Protein AF-A0A2X3H618-F1 (afdb_monomer_lite)

Secondary structure (DSSP, 8-state):
-HHHHHHHHHHHHHHHH-TT-HHHHHHHHHHHHHHHHHHHHHHHHHHHHHSPTTTHHHHHHHHTTHHHHHHHHHHHHHHHHHHS-HHHHHHHHHHHHHHHHHHHHHHHTSPPPPTT-TTTT-

Radius of gyration: 18.09 Å; chains: 1; bounding box: 45×26×49 Å

Foldseek 3Di:
DVQLLVLLLQLLVLVLPCPPPPVSNVVSVVSNVVSVVVVVVVVLVLLVVQADPPRSVVSVVVVCCVVVVVVCVCVVLVVCVVPHPNSVSSVVVNVVSVVVVVVSVVSSVDDRDDCPDPVVVD

Structure (mmCIF, N/CA/C/O backbone):
data_AF-A0A2X3H618-F1
#
_entry.id   AF-A0A2X3H618-F1
#
loop_
_atom_site.group_PDB
_atom_site.id
_atom_site.type_symbol
_atom_site.label_atom_id
_atom_site.label_alt_id
_atom_site.label_comp_id
_atom_site.label_asym_id
_atom_site.label_entity_id
_atom_site.label_seq_id
_atom_site.pdbx_PDB_ins_code
_atom_site.Cartn_x
_atom_site.Cartn_y
_atom_site.Cartn_z
_atom_site.occupancy
_atom_site.B_iso_or_equiv
_atom_site.auth_seq_id
_atom_site.auth_comp_id
_atom_site.auth_asym_id
_atom_site.auth_atom_id
_atom_site.pdbx_PDB_model_num
ATOM 1 N N . MET A 1 1 ? -12.540 4.935 0.468 1.00 88.94 1 MET A N 1
ATOM 2 C CA . MET A 1 1 ? -11.717 3.704 0.403 1.00 88.94 1 MET A CA 1
ATOM 3 C C . MET A 1 1 ? -11.571 3.194 -1.022 1.00 88.94 1 MET A C 1
ATOM 5 O O . MET A 1 1 ? -10.455 3.198 -1.508 1.00 88.94 1 MET A O 1
ATOM 9 N N . THR A 1 2 ? -12.653 2.898 -1.751 1.00 94.25 2 THR A N 1
ATOM 10 C CA . THR A 1 2 ? -12.582 2.410 -3.149 1.00 94.25 2 THR A CA 1
ATOM 11 C C . THR A 1 2 ? -11.722 3.240 -4.089 1.00 94.25 2 THR A C 1
ATOM 13 O O . THR A 1 2 ? -10.917 2.673 -4.816 1.00 94.25 2 THR A O 1
ATOM 16 N N . PHE A 1 3 ? -11.850 4.568 -4.059 1.00 95.62 3 PHE A N 1
ATOM 17 C CA . PHE A 1 3 ? -11.032 5.424 -4.917 1.00 95.62 3 PHE A CA 1
ATOM 18 C C . PHE A 1 3 ? -9.528 5.236 -4.652 1.00 95.62 3 PHE A C 1
ATOM 20 O O . PHE A 1 3 ? -8.767 5.047 -5.592 1.00 95.62 3 PHE A O 1
ATOM 27 N N . GLY A 1 4 ? -9.119 5.152 -3.380 1.00 96.44 4 GLY A N 1
ATOM 28 C CA . GLY A 1 4 ? -7.728 4.873 -3.017 1.00 96.44 4 GLY A CA 1
ATOM 29 C C . GLY A 1 4 ? -7.245 3.501 -3.498 1.00 96.44 4 GLY A C 1
ATOM 30 O O . GLY A 1 4 ? -6.141 3.387 -4.015 1.00 96.44 4 GLY A O 1
ATOM 31 N N . THR A 1 5 ? -8.092 2.469 -3.429 1.00 96.88 5 THR A N 1
ATOM 32 C CA . THR A 1 5 ? -7.777 1.125 -3.949 1.00 96.88 5 THR A CA 1
ATOM 33 C C . THR A 1 5 ? -7.570 1.146 -5.457 1.00 96.88 5 THR A C 1
ATOM 35 O O . THR A 1 5 ? -6.632 0.537 -5.959 1.00 96.88 5 THR A O 1
ATOM 38 N N . VAL A 1 6 ? -8.417 1.875 -6.187 1.00 98.06 6 VAL A N 1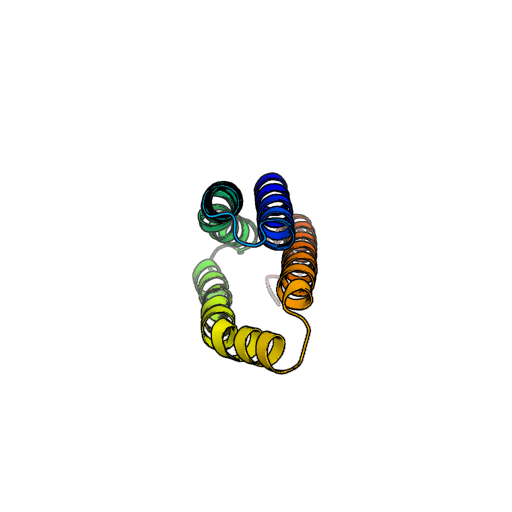
ATOM 39 C CA . VAL A 1 6 ? -8.273 2.0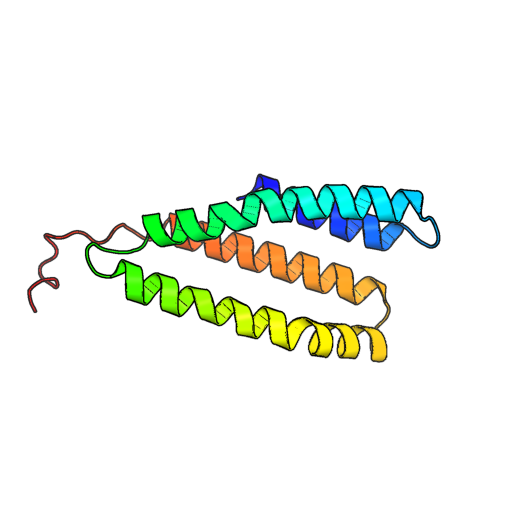50 -7.637 1.00 98.06 6 VAL A CA 1
ATOM 40 C C . VAL A 1 6 ? -6.956 2.757 -7.959 1.00 98.06 6 VAL A C 1
ATOM 42 O O . VAL A 1 6 ? -6.227 2.288 -8.828 1.00 98.06 6 VAL A O 1
ATOM 45 N N . CYS A 1 7 ? -6.604 3.819 -7.227 1.00 98.19 7 CYS A N 1
ATOM 46 C CA . CYS A 1 7 ? -5.308 4.487 -7.360 1.00 98.19 7 CYS A CA 1
ATOM 47 C C . CYS A 1 7 ? -4.137 3.520 -7.126 1.00 98.19 7 CYS A C 1
ATOM 49 O O . CYS A 1 7 ? -3.236 3.451 -7.958 1.00 98.19 7 CYS A O 1
ATOM 51 N N . PHE A 1 8 ? -4.177 2.709 -6.065 1.00 98.19 8 PHE A N 1
ATOM 52 C CA . PHE A 1 8 ? -3.149 1.697 -5.813 1.00 98.19 8 PHE A CA 1
ATOM 53 C C . PHE A 1 8 ? -3.008 0.696 -6.957 1.00 98.19 8 PHE A C 1
ATOM 55 O O . PHE A 1 8 ? -1.895 0.445 -7.414 1.00 98.19 8 PHE A O 1
ATOM 62 N N . VAL A 1 9 ? -4.119 0.147 -7.453 1.00 98.38 9 VAL A N 1
ATOM 63 C CA . VAL A 1 9 ? -4.094 -0.828 -8.552 1.00 98.38 9 VAL A CA 1
ATOM 64 C C . VAL A 1 9 ? -3.546 -0.195 -9.829 1.00 98.38 9 VAL A C 1
ATOM 66 O O . VAL A 1 9 ? -2.676 -0.785 -10.462 1.00 98.38 9 VAL A O 1
ATOM 69 N N . ILE A 1 10 ? -3.989 1.014 -10.188 1.00 98.44 10 ILE A N 1
ATOM 70 C CA . ILE A 1 10 ? -3.479 1.726 -11.369 1.00 98.44 10 ILE A CA 1
ATOM 71 C C . ILE A 1 10 ? -1.981 2.014 -11.221 1.00 98.44 10 ILE A C 1
ATOM 73 O O . ILE A 1 10 ? -1.231 1.771 -12.162 1.00 98.44 10 ILE A O 1
ATOM 77 N N . GLY A 1 11 ? -1.529 2.475 -10.051 1.00 98.38 11 GLY A N 1
ATOM 78 C CA . GLY A 1 11 ? -0.110 2.715 -9.779 1.00 98.38 11 GLY A CA 1
ATOM 79 C C . GLY A 1 11 ? 0.735 1.441 -9.892 1.00 98.38 11 GLY A C 1
ATOM 80 O O . GLY A 1 11 ? 1.764 1.441 -10.561 1.00 98.38 11 GLY A O 1
ATOM 81 N N . LEU A 1 12 ? 0.273 0.324 -9.317 1.00 98.19 12 LEU A N 1
ATOM 82 C CA . LEU A 1 12 ? 0.959 -0.975 -9.382 1.00 98.19 12 LEU A CA 1
ATOM 83 C C . LEU A 1 12 ? 1.011 -1.547 -10.804 1.00 98.19 12 LEU A C 1
ATOM 85 O O . LEU A 1 12 ? 2.049 -2.061 -11.221 1.00 98.19 12 LEU A O 1
ATOM 89 N N . VAL A 1 13 ? -0.077 -1.428 -11.568 1.00 98.19 13 VAL A N 1
ATOM 90 C CA . VAL A 1 13 ? -0.094 -1.772 -12.999 1.00 98.19 13 VAL A CA 1
ATOM 91 C C . VAL A 1 13 ? 0.878 -0.875 -13.768 1.00 98.19 13 VAL A C 1
ATOM 93 O O . VAL A 1 13 ? 1.654 -1.369 -14.582 1.00 98.19 13 VAL A O 1
ATOM 96 N N . GLY A 1 14 ? 0.899 0.425 -13.469 1.00 97.69 14 GLY A N 1
ATOM 97 C CA . GLY A 1 14 ? 1.840 1.378 -14.049 1.00 97.69 14 GLY A CA 1
ATOM 98 C C . GLY A 1 14 ? 3.294 0.967 -13.823 1.00 97.69 14 GLY A C 1
ATOM 99 O O . GLY A 1 14 ? 4.059 0.875 -14.786 1.00 97.69 14 GLY A O 1
ATOM 100 N N . PHE A 1 15 ? 3.672 0.618 -12.589 1.00 97.44 15 PHE A N 1
ATOM 101 C CA . PHE A 1 15 ? 5.021 0.131 -12.283 1.00 97.44 15 PHE A CA 1
ATOM 102 C C . PHE A 1 15 ? 5.382 -1.136 -13.063 1.00 97.44 15 PHE A C 1
ATOM 104 O O . PHE A 1 15 ? 6.490 -1.238 -13.588 1.00 97.44 15 PHE A O 1
ATOM 111 N N . MET A 1 16 ? 4.438 -2.069 -13.208 1.00 96.81 16 MET A N 1
ATOM 112 C CA . MET A 1 16 ? 4.649 -3.320 -13.941 1.00 96.81 16 MET A CA 1
ATOM 113 C C . MET A 1 16 ? 5.021 -3.091 -15.416 1.00 96.81 16 MET A C 1
ATOM 115 O O . MET A 1 16 ? 5.845 -3.828 -15.955 1.00 96.81 16 MET A O 1
ATOM 119 N N . PHE A 1 17 ? 4.457 -2.058 -16.053 1.00 96.44 17 PHE A N 1
ATOM 120 C CA . PHE A 1 17 ? 4.698 -1.724 -17.464 1.00 96.44 17 PHE A CA 1
ATOM 121 C C . PHE A 1 17 ? 5.701 -0.581 -17.682 1.00 96.44 17 PHE A C 1
ATOM 123 O O . PHE A 1 17 ? 6.007 -0.243 -18.824 1.00 96.44 17 PHE A O 1
ATOM 130 N N . SER A 1 18 ? 6.248 0.007 -16.615 1.00 96.31 18 SER A N 1
ATOM 131 C CA . SER A 1 18 ? 7.133 1.176 -16.718 1.00 96.31 18 SER A CA 1
ATOM 132 C C . SER A 1 18 ? 8.498 0.870 -17.350 1.00 96.31 18 SER A C 1
ATOM 134 O O . SER A 1 18 ? 9.159 1.782 -17.856 1.00 96.31 18 SER A O 1
ATOM 136 N N . GLY A 1 19 ? 8.937 -0.395 -17.344 1.00 92.38 19 GLY A N 1
ATOM 137 C CA . GLY A 1 19 ? 10.245 -0.795 -17.869 1.00 92.38 19 GLY A CA 1
ATOM 138 C C . GLY A 1 19 ? 11.377 0.047 -17.263 1.00 92.38 19 GLY A C 1
ATOM 139 O O . GLY A 1 19 ? 11.441 0.222 -16.047 1.00 92.38 19 GLY A O 1
ATOM 140 N N . ALA A 1 20 ? 12.240 0.605 -18.120 1.00 93.31 20 ALA A N 1
ATOM 141 C CA . ALA A 1 20 ? 13.342 1.490 -17.724 1.00 93.31 20 ALA A CA 1
ATOM 142 C C . ALA A 1 20 ? 12.983 2.996 -17.724 1.00 93.31 20 ALA A C 1
ATOM 144 O O . ALA A 1 20 ? 13.856 3.839 -17.524 1.00 93.31 20 ALA A O 1
ATOM 145 N N . SER A 1 21 ? 11.723 3.369 -17.983 1.00 97.12 21 SER A N 1
ATOM 146 C CA . SER A 1 21 ? 11.319 4.775 -18.104 1.00 97.12 21 SER A CA 1
ATOM 147 C C . SER A 1 21 ? 11.115 5.428 -16.738 1.00 97.12 21 SER A C 1
ATOM 149 O O . SER A 1 21 ? 10.125 5.163 -16.054 1.00 97.12 21 SER A O 1
ATOM 151 N N . LEU A 1 22 ? 12.009 6.348 -16.365 1.00 96.81 22 LEU A N 1
ATOM 152 C CA . LEU A 1 22 ? 11.905 7.090 -15.104 1.00 96.81 22 LEU A CA 1
ATOM 153 C C . LEU A 1 22 ? 10.613 7.918 -15.011 1.00 96.81 22 LEU A C 1
ATOM 155 O O . LEU A 1 22 ? 10.015 8.009 -13.943 1.00 96.81 22 LEU A O 1
ATOM 159 N N . TRP A 1 23 ? 10.148 8.485 -16.128 1.00 97.75 23 TRP A N 1
ATOM 160 C CA . TRP A 1 23 ? 8.894 9.241 -16.168 1.00 97.75 23 TRP A CA 1
ATOM 161 C C . TRP A 1 23 ? 7.678 8.359 -15.880 1.00 97.75 23 TRP A C 1
ATOM 163 O O . TRP A 1 23 ? 6.808 8.754 -15.105 1.00 97.75 23 TRP A O 1
ATOM 173 N N . ALA A 1 24 ? 7.633 7.154 -16.457 1.00 97.19 24 ALA A N 1
ATOM 174 C CA . ALA A 1 24 ? 6.548 6.208 -16.202 1.00 97.19 24 ALA A CA 1
ATOM 175 C C . ALA A 1 24 ? 6.547 5.743 -14.737 1.00 97.19 24 ALA A C 1
ATOM 177 O O . ALA A 1 24 ? 5.490 5.717 -14.102 1.00 97.19 24 ALA A O 1
ATOM 178 N N . TRP A 1 25 ? 7.732 5.485 -14.172 1.00 97.69 25 TRP A N 1
ATOM 179 C CA . TRP A 1 25 ? 7.904 5.202 -12.746 1.00 97.69 25 TRP A CA 1
ATOM 180 C C . TRP A 1 25 ? 7.408 6.353 -11.864 1.00 97.69 25 TRP A C 1
ATOM 182 O O . TRP A 1 25 ? 6.652 6.119 -10.926 1.00 97.69 25 TRP A O 1
ATOM 192 N N . GLY A 1 26 ? 7.780 7.595 -12.183 1.00 98.31 26 GLY A N 1
ATOM 193 C CA . GLY A 1 26 ? 7.369 8.779 -11.426 1.00 98.31 26 GLY A CA 1
ATOM 194 C C . GLY A 1 26 ? 5.855 9.000 -11.432 1.00 98.31 26 GLY A C 1
ATOM 195 O O . GLY A 1 26 ? 5.266 9.257 -10.384 1.00 98.31 26 GLY A O 1
ATOM 196 N N . ILE A 1 27 ? 5.204 8.840 -12.587 1.00 98.31 27 ILE A N 1
ATOM 197 C CA . ILE A 1 27 ? 3.740 8.950 -12.702 1.00 98.31 27 ILE A CA 1
ATOM 198 C C . ILE A 1 27 ? 3.052 7.822 -11.924 1.00 98.31 27 ILE A C 1
ATOM 200 O O . ILE A 1 27 ? 2.102 8.075 -11.184 1.00 98.31 27 I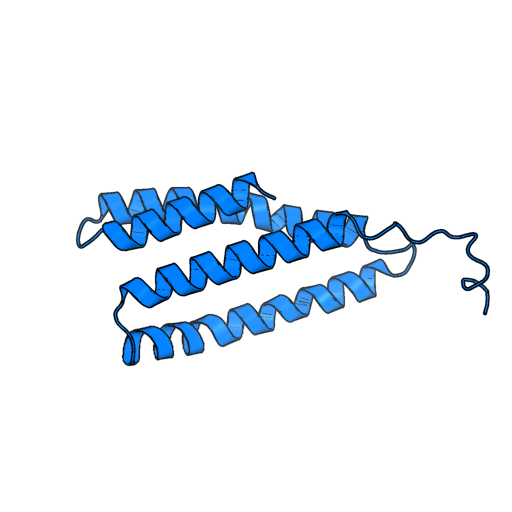LE A O 1
ATOM 204 N N . SER A 1 28 ? 3.548 6.591 -12.051 1.00 98.38 28 SER A N 1
ATOM 205 C CA . SER A 1 28 ? 3.009 5.431 -11.332 1.00 98.38 28 SER A CA 1
ATOM 206 C C . SER A 1 28 ? 3.110 5.613 -9.817 1.00 98.38 28 SER A C 1
ATOM 208 O O . SER A 1 28 ? 2.135 5.370 -9.107 1.00 98.38 28 SER A O 1
ATOM 210 N N . ALA A 1 29 ? 4.244 6.129 -9.333 1.00 98.12 29 ALA A N 1
ATOM 211 C CA . ALA A 1 29 ? 4.450 6.466 -7.929 1.00 98.12 29 ALA A CA 1
ATOM 212 C C . ALA A 1 29 ? 3.492 7.560 -7.454 1.00 98.12 29 ALA A C 1
ATOM 214 O O . ALA A 1 29 ? 2.850 7.391 -6.424 1.00 98.12 29 ALA A O 1
ATOM 215 N N . ALA A 1 30 ? 3.319 8.637 -8.224 1.00 98.38 30 ALA A N 1
ATOM 216 C CA . ALA A 1 30 ? 2.382 9.700 -7.871 1.00 98.38 30 ALA A CA 1
ATOM 217 C C . ALA A 1 30 ? 0.941 9.176 -7.732 1.00 98.38 30 ALA A C 1
ATOM 219 O O . ALA A 1 30 ? 0.260 9.493 -6.758 1.00 98.38 30 ALA A O 1
ATOM 220 N N . ILE A 1 31 ? 0.484 8.335 -8.668 1.00 98.44 31 ILE A N 1
ATOM 221 C CA . ILE A 1 31 ? -0.852 7.725 -8.608 1.00 98.44 31 ILE A CA 1
ATOM 222 C C . ILE A 1 31 ? -0.967 6.775 -7.409 1.00 98.44 31 ILE A C 1
ATOM 224 O O . ILE A 1 31 ? -1.968 6.815 -6.695 1.00 98.44 31 ILE A O 1
ATOM 228 N N . PHE A 1 32 ? 0.050 5.948 -7.159 1.00 98.25 32 PHE A N 1
ATOM 229 C CA . PHE A 1 32 ? 0.085 5.056 -6.000 1.00 98.25 32 PHE A CA 1
ATOM 230 C C . PHE A 1 32 ? -0.020 5.845 -4.685 1.00 98.25 32 PHE A C 1
ATOM 232 O O . PHE A 1 32 ? -0.850 5.522 -3.837 1.00 98.25 32 PHE A O 1
ATOM 239 N N . THR A 1 33 ? 0.732 6.939 -4.557 1.00 97.94 33 THR A N 1
ATOM 240 C CA . THR A 1 33 ? 0.739 7.797 -3.366 1.00 97.94 33 THR A CA 1
ATOM 241 C C . THR A 1 33 ? -0.567 8.557 -3.158 1.00 97.94 33 THR A C 1
ATOM 243 O O . THR A 1 33 ? -0.963 8.777 -2.015 1.00 97.94 33 THR A O 1
ATOM 246 N N . LEU A 1 34 ? -1.320 8.886 -4.214 1.00 97.94 34 LEU A N 1
ATOM 247 C CA . LEU A 1 34 ? -2.700 9.362 -4.035 1.00 97.94 34 LEU A CA 1
ATOM 248 C C . LEU A 1 34 ? -3.555 8.323 -3.295 1.00 97.94 34 LEU A C 1
ATOM 250 O O . LEU A 1 34 ? -4.350 8.689 -2.429 1.00 97.94 34 LEU A O 1
ATOM 254 N N . GLY A 1 35 ? -3.355 7.034 -3.589 1.00 97.00 35 GLY A N 1
ATOM 255 C CA . GLY A 1 35 ? -3.956 5.933 -2.839 1.00 97.00 35 GLY A CA 1
ATOM 256 C C . GLY A 1 35 ? -3.582 5.966 -1.357 1.00 97.00 35 GLY A C 1
ATOM 257 O O . GLY A 1 35 ? -4.478 5.920 -0.512 1.00 97.00 35 GLY A O 1
ATOM 258 N N . GLU A 1 36 ? -2.291 6.130 -1.045 1.00 95.12 36 GLU A N 1
ATOM 259 C CA . GLU A 1 36 ? -1.764 6.213 0.330 1.00 95.12 36 GLU A CA 1
ATOM 260 C C . GLU A 1 36 ? -2.395 7.365 1.113 1.00 95.12 36 GLU A C 1
ATOM 262 O O . GLU A 1 36 ? -2.888 7.164 2.222 1.00 95.12 36 GLU A O 1
ATOM 267 N N . VAL A 1 37 ? -2.451 8.558 0.518 1.00 96.50 37 VAL A N 1
ATOM 268 C CA . VAL A 1 37 ? -3.008 9.765 1.151 1.00 96.50 37 VAL A CA 1
ATOM 269 C C . VAL A 1 37 ? -4.496 9.608 1.465 1.00 96.50 37 VAL A C 1
ATOM 271 O O . VAL A 1 37 ? -4.980 10.169 2.444 1.00 96.50 37 VAL A O 1
ATOM 274 N N . ILE A 1 38 ? -5.234 8.836 0.665 1.00 94.88 38 ILE A N 1
ATOM 275 C CA . ILE A 1 38 ? -6.646 8.536 0.927 1.00 94.88 38 ILE A CA 1
ATOM 276 C C . ILE A 1 38 ? -6.785 7.472 2.018 1.00 94.88 38 ILE A C 1
ATOM 278 O O . ILE A 1 38 ? -7.654 7.593 2.885 1.00 94.88 38 ILE A O 1
ATOM 282 N N . TYR A 1 39 ? -5.977 6.413 1.955 1.00 93.00 39 TYR A N 1
ATOM 283 C CA . TYR A 1 39 ? -6.066 5.278 2.870 1.00 93.00 39 TYR A CA 1
ATOM 284 C C . TYR A 1 39 ? -5.616 5.630 4.284 1.00 93.00 39 TYR A C 1
ATOM 286 O O . TYR A 1 39 ? -6.315 5.274 5.229 1.00 93.00 39 TYR A O 1
ATOM 294 N N . ALA A 1 40 ? -4.528 6.391 4.427 1.00 91.56 40 ALA A N 1
ATOM 295 C CA . ALA A 1 40 ? -3.952 6.741 5.721 1.00 91.56 40 ALA A CA 1
ATOM 296 C C . ALA A 1 40 ? -4.991 7.315 6.707 1.00 91.56 40 ALA A C 1
ATOM 298 O O . ALA A 1 40 ? -5.184 6.708 7.754 1.00 91.56 40 ALA A O 1
ATOM 299 N N . PRO A 1 41 ? -5.734 8.402 6.412 1.00 92.25 41 PRO A N 1
ATOM 300 C CA . PRO A 1 41 ? -6.785 8.884 7.312 1.00 92.25 41 PRO A CA 1
ATOM 301 C C . PRO A 1 41 ? -8.028 7.981 7.315 1.00 92.25 41 PRO A C 1
ATOM 303 O O . PRO A 1 41 ? -8.716 7.879 8.331 1.00 92.25 41 PRO A O 1
ATOM 306 N N . GLY A 1 42 ? -8.338 7.323 6.196 1.00 91.12 42 GLY A N 1
ATOM 307 C CA . GLY A 1 42 ? -9.553 6.527 6.061 1.00 91.12 42 GLY A CA 1
ATOM 308 C C . GLY A 1 42 ? -9.577 5.263 6.917 1.00 91.12 42 GLY A C 1
ATOM 309 O O . GLY A 1 42 ? -10.640 4.899 7.415 1.00 91.12 42 GLY A O 1
ATOM 310 N N . GLU A 1 43 ? -8.428 4.625 7.139 1.00 89.94 43 GLU A N 1
ATOM 311 C CA . GLU A 1 43 ? -8.312 3.495 8.065 1.00 89.94 43 GLU A CA 1
ATOM 312 C C . GLU A 1 43 ? -8.619 3.919 9.507 1.00 89.94 43 GLU A C 1
ATOM 314 O O . GLU A 1 43 ? -9.409 3.260 10.184 1.00 89.94 43 GLU A O 1
ATOM 319 N N . TYR A 1 44 ? -8.085 5.059 9.963 1.00 90.19 44 TYR A N 1
ATOM 320 C CA . TYR A 1 44 ? -8.387 5.584 11.300 1.00 90.19 44 TYR A CA 1
ATOM 321 C C . TYR A 1 44 ? -9.868 5.951 11.452 1.00 90.19 44 TYR A C 1
ATOM 323 O O . TYR A 1 44 ? -10.475 5.626 12.472 1.00 90.19 44 TYR A O 1
ATOM 331 N N . MET A 1 45 ? -10.471 6.572 10.430 1.00 90.19 45 MET A N 1
ATOM 332 C CA . MET A 1 45 ? -11.906 6.887 10.428 1.00 90.19 45 MET A CA 1
ATOM 333 C C . MET A 1 45 ? -12.776 5.629 10.480 1.00 90.19 45 MET A C 1
ATOM 335 O O . MET A 1 45 ? -13.795 5.615 11.167 1.00 90.19 45 MET A O 1
ATOM 339 N N . LEU A 1 46 ? -12.382 4.566 9.772 1.00 89.00 46 LEU A N 1
ATOM 340 C CA . LEU A 1 46 ? -13.084 3.286 9.810 1.00 89.00 46 LEU A CA 1
ATOM 341 C C . LEU A 1 46 ? -13.064 2.691 11.216 1.00 89.00 46 LEU A C 1
ATOM 343 O O . LEU A 1 46 ? -14.101 2.258 11.708 1.00 89.00 46 LEU A O 1
ATOM 347 N N . ILE A 1 47 ? -11.895 2.675 11.852 1.00 90.56 47 ILE A N 1
ATOM 348 C CA . ILE A 1 47 ? -11.730 2.121 13.195 1.00 90.56 47 ILE A CA 1
ATOM 349 C C . ILE A 1 47 ? -12.557 2.905 14.208 1.00 90.56 47 ILE A C 1
ATOM 351 O O . ILE A 1 47 ? -13.249 2.298 15.022 1.00 90.56 47 ILE A O 1
ATOM 355 N N . ASP A 1 48 ? -12.539 4.235 14.123 1.00 89.25 48 ASP A N 1
ATOM 356 C CA . ASP A 1 48 ? -13.354 5.085 14.991 1.00 89.25 48 ASP A CA 1
ATOM 357 C C . ASP A 1 48 ? -14.856 4.811 14.824 1.00 89.25 48 ASP A C 1
ATOM 359 O O . ASP A 1 48 ? -15.588 4.779 15.810 1.00 89.25 48 ASP A O 1
ATOM 363 N N . HIS A 1 49 ? -15.296 4.557 13.587 1.00 86.25 49 HIS A N 1
ATOM 364 C CA . HIS A 1 49 ? -16.689 4.262 13.258 1.00 86.25 49 HIS A CA 1
ATOM 365 C C . HIS A 1 49 ? -17.156 2.884 13.757 1.00 86.25 49 HIS A C 1
ATOM 367 O O . HIS A 1 49 ? -18.308 2.739 14.160 1.00 86.25 49 HIS A O 1
ATOM 373 N N . ILE A 1 50 ? -16.294 1.861 13.722 1.00 87.44 50 ILE A N 1
ATOM 374 C CA . ILE A 1 50 ? -16.654 0.500 14.167 1.00 87.44 50 ILE A CA 1
ATOM 375 C C . ILE A 1 50 ? -16.458 0.283 15.673 1.00 87.44 50 ILE A C 1
ATOM 377 O O . ILE A 1 50 ? -17.002 -0.675 16.220 1.00 87.44 50 ILE A O 1
ATOM 381 N N . ALA A 1 51 ? -15.656 1.117 16.339 1.00 88.69 51 ALA A N 1
ATOM 382 C CA . ALA A 1 51 ? -15.322 0.945 17.746 1.00 88.69 51 ALA A CA 1
ATOM 383 C C . ALA A 1 51 ? -16.509 1.322 18.660 1.00 88.69 51 ALA A C 1
ATOM 385 O O . ALA A 1 51 ? -16.979 2.463 18.619 1.00 88.69 51 ALA A O 1
ATOM 386 N N . PRO A 1 52 ? -16.963 0.415 19.547 1.00 85.88 52 PRO A N 1
ATOM 387 C CA . PRO A 1 52 ? -17.985 0.731 20.540 1.00 85.88 52 PRO A CA 1
ATOM 388 C C . PRO A 1 52 ? -17.550 1.839 21.516 1.00 85.88 52 PRO A C 1
ATOM 390 O O . PRO A 1 52 ? -16.345 2.051 21.729 1.00 85.88 52 PRO A O 1
ATOM 393 N N . PRO A 1 53 ? -18.510 2.513 22.182 1.00 85.44 53 PRO A N 1
ATOM 394 C CA . PRO A 1 53 ? -18.207 3.468 23.243 1.00 85.44 53 PRO A CA 1
ATOM 395 C C . PRO A 1 53 ? -17.286 2.845 24.302 1.00 85.44 53 PRO A C 1
ATOM 397 O O . PRO A 1 53 ? -17.511 1.730 24.761 1.00 85.44 53 PRO A O 1
ATOM 400 N N . GLY A 1 54 ? -16.212 3.549 24.666 1.00 86.25 54 GLY A N 1
ATOM 401 C CA . GLY A 1 54 ? -15.234 3.076 25.656 1.00 86.25 54 GLY A CA 1
ATOM 402 C C . GLY A 1 54 ? -14.208 2.049 25.152 1.00 86.25 54 GLY A C 1
ATOM 403 O O . GLY A 1 54 ? -13.200 1.849 25.821 1.00 86.25 54 GLY A O 1
ATOM 404 N N . MET A 1 55 ? -14.378 1.456 23.963 1.00 90.38 55 MET A N 1
ATOM 405 C CA . MET A 1 55 ? -13.450 0.445 23.420 1.00 90.38 55 MET A CA 1
ATOM 406 C C . MET A 1 55 ? -12.462 0.988 22.376 1.00 90.38 55 MET A C 1
ATOM 408 O O . MET A 1 55 ? -11.616 0.242 21.881 1.00 90.38 55 MET A O 1
ATOM 412 N N . LYS A 1 56 ? -12.521 2.288 22.051 1.00 88.38 56 LYS A N 1
ATOM 413 C CA . LYS A 1 56 ? -11.667 2.917 21.023 1.00 88.38 56 LYS A CA 1
ATOM 414 C C . LYS A 1 56 ? -10.175 2.630 21.225 1.00 88.38 56 LYS A C 1
ATOM 416 O O . LYS A 1 56 ? -9.484 2.304 20.266 1.00 88.38 56 LYS A O 1
ATOM 421 N N . ALA A 1 57 ? -9.690 2.676 22.468 1.00 92.00 57 ALA A N 1
ATOM 422 C CA . ALA A 1 57 ? -8.288 2.400 22.787 1.00 92.00 57 ALA A CA 1
ATOM 423 C C . ALA A 1 57 ? -7.859 0.977 22.384 1.00 92.00 57 ALA A C 1
ATOM 425 O O . ALA A 1 57 ? -6.817 0.799 21.755 1.00 92.00 57 ALA A O 1
ATOM 426 N N . SER A 1 58 ? -8.682 -0.033 22.681 1.00 93.31 58 SER A N 1
ATOM 427 C CA . SER A 1 58 ? -8.411 -1.423 22.304 1.00 93.31 58 SER A CA 1
ATOM 428 C C . SER A 1 58 ? -8.424 -1.608 20.785 1.00 93.31 58 SER A C 1
ATOM 430 O O . SER A 1 58 ? -7.534 -2.256 20.238 1.00 93.31 58 SER A O 1
ATOM 432 N N . TYR A 1 59 ? -9.366 -0.979 20.082 1.00 93.44 59 TYR A N 1
ATOM 433 C CA . TYR A 1 59 ? -9.443 -1.041 18.620 1.00 93.44 59 TYR A CA 1
ATOM 434 C C . TYR A 1 59 ? -8.234 -0.377 17.938 1.00 93.44 59 TYR A C 1
ATOM 436 O O . TYR A 1 59 ? -7.642 -0.965 17.033 1.00 93.44 59 TYR A O 1
ATOM 444 N N . PHE A 1 60 ? -7.795 0.795 18.407 1.00 92.69 60 PHE A N 1
ATOM 445 C CA . PHE A 1 60 ? -6.569 1.424 17.902 1.00 92.69 60 PHE A CA 1
ATOM 446 C C . PHE A 1 60 ? -5.303 0.641 18.283 1.00 92.69 60 PHE A C 1
ATOM 448 O O . PHE A 1 60 ? -4.372 0.566 17.482 1.00 92.69 60 PHE A 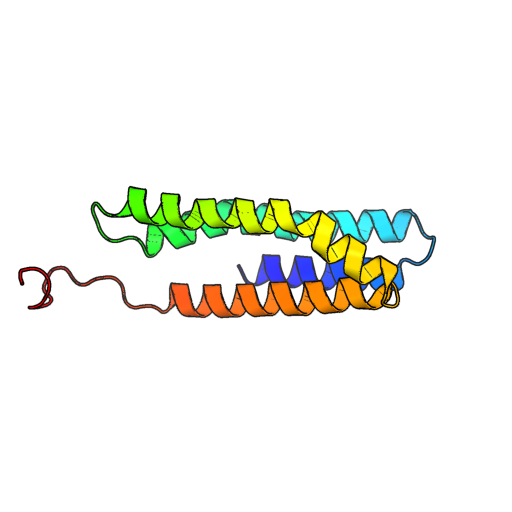O 1
ATOM 455 N N . SER A 1 61 ? -5.267 -0.026 19.443 1.00 92.44 61 SER A N 1
ATOM 456 C CA . SER A 1 61 ? -4.160 -0.940 19.762 1.00 92.44 61 SER A CA 1
ATOM 457 C C . SER A 1 61 ? -4.109 -2.137 18.809 1.00 92.44 61 SER A C 1
ATOM 459 O O . SER A 1 61 ? -3.024 -2.520 18.379 1.00 92.44 61 SER A O 1
ATOM 461 N N . ALA A 1 62 ? -5.258 -2.675 18.390 1.00 92.81 62 ALA A N 1
ATOM 462 C CA . ALA A 1 62 ? -5.306 -3.735 17.388 1.00 92.81 62 ALA A CA 1
ATOM 463 C C . ALA A 1 62 ? -4.840 -3.235 16.011 1.00 92.81 62 ALA A C 1
ATOM 465 O O . ALA A 1 62 ? -4.115 -3.948 15.322 1.00 92.81 62 ALA A O 1
ATOM 466 N N . GLN A 1 63 ? -5.168 -1.994 15.631 1.00 92.31 63 GLN A N 1
ATOM 467 C CA . GLN A 1 63 ? -4.661 -1.388 14.394 1.00 92.31 63 GLN A CA 1
ATOM 468 C C . GLN A 1 63 ? -3.136 -1.286 14.363 1.00 92.31 63 GLN A C 1
ATOM 470 O O . GLN A 1 63 ? -2.540 -1.470 13.302 1.00 92.31 63 GLN A O 1
ATOM 475 N N . SER A 1 64 ? -2.487 -1.079 15.511 1.00 91.31 64 SER A N 1
ATOM 476 C CA . SER A 1 64 ? -1.023 -1.046 15.578 1.00 91.31 64 SER A CA 1
ATOM 477 C C . SER A 1 64 ? -0.355 -2.356 15.125 1.00 91.31 64 SER A C 1
ATOM 479 O O . SER A 1 64 ? 0.799 -2.333 14.703 1.00 91.31 64 SER A O 1
ATOM 481 N N . LEU A 1 65 ? -1.075 -3.487 15.095 1.00 91.94 65 LEU A N 1
ATOM 482 C CA . LEU A 1 65 ? -0.574 -4.729 14.493 1.00 91.94 65 LEU A CA 1
ATOM 483 C C . LEU A 1 65 ? -0.248 -4.570 12.998 1.00 91.94 65 LEU A C 1
ATOM 485 O O . LEU A 1 65 ? 0.584 -5.313 12.481 1.00 91.94 65 LEU A O 1
ATOM 489 N N . GLY A 1 66 ? -0.822 -3.574 12.313 1.00 90.88 66 GLY A N 1
ATOM 490 C CA . GLY A 1 66 ? -0.453 -3.210 10.943 1.00 90.88 66 GLY A CA 1
ATOM 491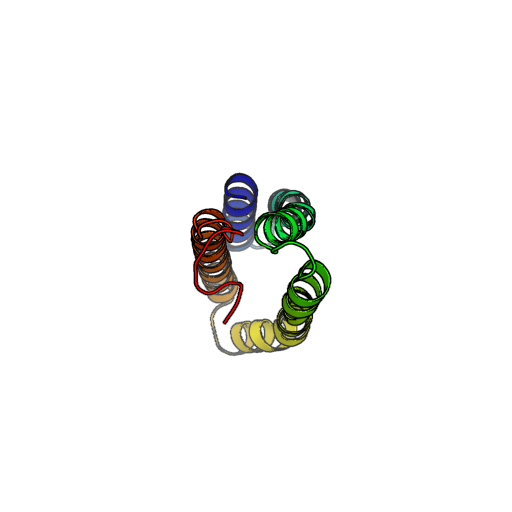 C C . GLY A 1 66 ? 1.039 -2.887 10.779 1.00 90.88 66 GLY A C 1
ATOM 492 O O . GLY A 1 66 ? 1.619 -3.186 9.735 1.00 90.88 66 GLY A O 1
ATOM 493 N N . TRP A 1 67 ? 1.705 -2.391 11.831 1.00 91.75 67 TRP A N 1
ATOM 494 C CA . TRP A 1 67 ? 3.152 -2.150 11.828 1.00 91.75 67 TRP A CA 1
ATOM 495 C C . TRP A 1 67 ? 3.976 -3.429 11.672 1.00 91.75 67 TRP A C 1
ATOM 497 O O . TRP A 1 67 ? 5.062 -3.383 11.096 1.00 91.75 67 TRP A O 1
ATOM 507 N N . LEU A 1 68 ? 3.465 -4.582 12.117 1.00 93.44 68 LEU A N 1
ATOM 508 C CA . LEU A 1 68 ? 4.122 -5.865 11.864 1.00 93.44 68 LEU A CA 1
ATOM 509 C C . LEU A 1 68 ? 4.130 -6.173 10.366 1.00 93.44 68 LEU A C 1
ATOM 511 O O . LEU A 1 68 ? 5.161 -6.568 9.829 1.00 93.44 68 LEU A O 1
ATOM 515 N N . GLY A 1 69 ? 3.015 -5.925 9.673 1.00 91.62 69 GLY A N 1
ATOM 516 C CA . GLY A 1 69 ? 2.943 -6.055 8.216 1.00 91.62 69 GLY A CA 1
ATOM 517 C C . GLY A 1 69 ? 3.976 -5.170 7.514 1.00 91.62 69 GLY A C 1
ATOM 518 O O . GLY A 1 69 ? 4.703 -5.647 6.643 1.00 91.62 69 GLY A O 1
ATOM 519 N N . ALA A 1 70 ? 4.110 -3.915 7.954 1.00 91.31 70 ALA A N 1
ATOM 520 C CA . ALA A 1 70 ? 5.128 -2.999 7.441 1.00 91.31 70 ALA A CA 1
ATOM 521 C C . ALA A 1 70 ? 6.560 -3.511 7.686 1.00 91.31 70 ALA A C 1
ATOM 523 O O . ALA A 1 70 ? 7.394 -3.448 6.784 1.00 91.31 70 ALA A O 1
ATOM 524 N N . ALA A 1 71 ? 6.838 -4.073 8.866 1.00 95.25 71 ALA A N 1
ATOM 525 C CA . ALA A 1 71 ? 8.146 -4.633 9.204 1.00 95.25 71 ALA A CA 1
ATOM 526 C C . ALA A 1 71 ? 8.499 -5.878 8.369 1.00 95.25 71 ALA A C 1
ATOM 528 O O . ALA A 1 71 ? 9.643 -6.029 7.943 1.00 95.25 71 ALA A O 1
ATOM 529 N N . PHE A 1 72 ? 7.529 -6.755 8.095 1.00 95.31 72 PHE A N 1
ATOM 530 C CA . PHE A 1 72 ? 7.743 -7.952 7.273 1.00 95.31 72 PHE A CA 1
ATOM 531 C C . PHE A 1 72 ? 7.797 -7.665 5.768 1.00 95.31 72 PHE A C 1
ATOM 533 O O . PHE A 1 72 ? 8.308 -8.491 5.008 1.00 95.31 72 PHE A O 1
ATOM 540 N N . ASN A 1 73 ? 7.302 -6.510 5.316 1.00 94.38 73 ASN A N 1
ATOM 541 C CA . ASN A 1 73 ? 7.191 -6.197 3.895 1.00 94.38 73 ASN A CA 1
ATOM 542 C C . ASN A 1 73 ? 8.537 -6.271 3.132 1.00 94.38 73 ASN A C 1
ATOM 544 O O . ASN A 1 73 ? 8.578 -6.965 2.115 1.00 94.38 73 ASN A O 1
ATOM 548 N N . PRO A 1 74 ? 9.663 -5.676 3.589 1.00 95.56 74 PRO A N 1
ATOM 549 C CA . PRO A 1 74 ? 10.946 -5.784 2.882 1.00 95.56 74 PRO A CA 1
ATOM 550 C C . PRO A 1 74 ? 11.458 -7.224 2.761 1.00 95.56 74 PRO A C 1
ATOM 552 O O . PRO A 1 74 ? 11.983 -7.609 1.719 1.00 95.56 74 PRO A O 1
ATOM 555 N N . MET A 1 75 ? 11.264 -8.042 3.801 1.00 96.19 75 MET A N 1
ATOM 556 C CA . MET A 1 75 ? 11.645 -9.456 3.777 1.00 96.19 75 MET A CA 1
ATOM 557 C C . MET A 1 75 ? 10.821 -10.231 2.741 1.00 96.19 75 MET A C 1
ATOM 559 O O . MET A 1 75 ? 11.388 -10.936 1.908 1.00 96.19 75 MET A O 1
ATOM 563 N N . LEU A 1 76 ? 9.490 -10.097 2.773 1.00 96.44 76 LEU A N 1
ATOM 564 C CA . LEU A 1 76 ? 8.588 -10.809 1.863 1.00 96.44 76 LEU A CA 1
ATOM 565 C C . LEU A 1 76 ? 8.800 -10.384 0.410 1.00 96.44 76 LEU A C 1
ATOM 567 O O . LEU A 1 76 ? 8.948 -11.228 -0.470 1.00 96.44 76 LEU A O 1
ATOM 571 N N . THR A 1 77 ? 8.850 -9.079 0.156 1.00 96.62 77 THR A N 1
ATOM 572 C CA . THR A 1 77 ? 9.066 -8.542 -1.194 1.00 96.62 77 THR A CA 1
ATOM 573 C C . THR A 1 77 ? 10.459 -8.876 -1.726 1.00 96.62 77 THR A C 1
ATOM 575 O O . THR A 1 77 ? 10.581 -9.246 -2.893 1.00 96.62 77 THR A O 1
ATOM 578 N N . GLY A 1 78 ? 11.491 -8.864 -0.876 1.00 96.94 78 GLY A N 1
ATOM 579 C CA . GLY A 1 78 ? 12.835 -9.322 -1.229 1.00 96.94 78 GLY A CA 1
ATOM 580 C C . GLY A 1 78 ? 12.876 -10.805 -1.602 1.00 96.94 78 GLY A C 1
ATOM 581 O O . GLY A 1 78 ? 13.463 -11.165 -2.623 1.00 96.94 78 GLY A O 1
ATOM 582 N N . LEU A 1 79 ? 12.197 -11.666 -0.836 1.00 97.50 79 LEU A N 1
ATOM 583 C CA . LEU A 1 79 ? 12.090 -13.096 -1.143 1.00 97.50 79 LEU A CA 1
ATOM 584 C C . LEU A 1 79 ? 11.376 -13.332 -2.482 1.00 97.50 79 LEU A C 1
ATOM 586 O O . LEU A 1 79 ? 11.84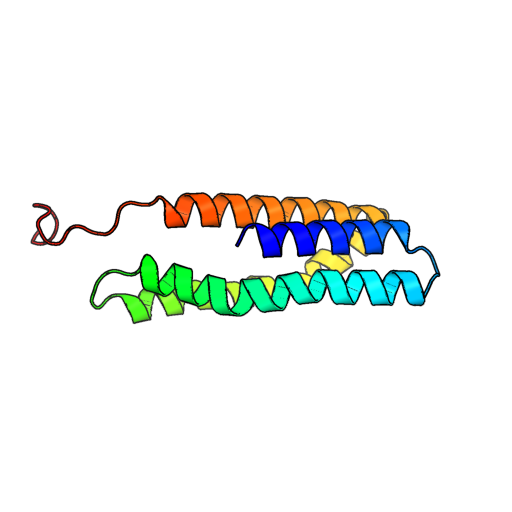6 -14.123 -3.300 1.00 97.50 79 LEU A O 1
ATOM 590 N N . ILE A 1 80 ? 10.278 -12.610 -2.730 1.00 97.69 80 ILE A N 1
ATOM 591 C CA . ILE A 1 80 ? 9.542 -12.668 -3.999 1.00 97.69 80 ILE A CA 1
ATOM 592 C C . ILE A 1 80 ? 10.463 -12.283 -5.159 1.00 97.69 80 ILE A C 1
ATOM 594 O O . ILE A 1 80 ? 10.564 -13.038 -6.116 1.00 97.69 80 ILE A O 1
ATOM 598 N N . LEU A 1 81 ? 11.173 -11.158 -5.067 1.00 96.50 81 LEU A N 1
ATOM 599 C CA . LEU A 1 81 ? 12.062 -10.694 -6.138 1.00 96.50 81 LEU A CA 1
ATOM 600 C C . LEU A 1 81 ? 13.303 -11.576 -6.338 1.00 96.50 81 LEU A C 1
ATOM 602 O O . LEU A 1 81 ? 13.897 -11.551 -7.412 1.00 96.50 81 LEU A O 1
ATOM 606 N N . THR A 1 82 ? 13.693 -12.354 -5.327 1.00 97.88 82 THR A N 1
ATOM 607 C CA . THR A 1 82 ? 14.827 -13.286 -5.419 1.00 97.88 82 THR A CA 1
ATOM 608 C C . THR A 1 82 ? 14.455 -14.568 -6.164 1.00 97.88 82 THR A C 1
ATOM 610 O O . THR A 1 82 ? 15.281 -15.122 -6.887 1.00 97.88 82 THR A O 1
ATOM 613 N N . HIS A 1 83 ? 13.225 -15.059 -5.991 1.00 97.31 83 HIS A N 1
ATOM 614 C CA . HIS A 1 83 ? 12.820 -16.381 -6.484 1.00 97.31 83 HIS A CA 1
ATOM 615 C C . HIS A 1 83 ? 11.778 -16.357 -7.605 1.00 97.31 83 HIS A C 1
ATOM 617 O O . HIS A 1 83 ? 11.607 -17.366 -8.289 1.00 97.31 83 HIS A O 1
ATOM 623 N N . LEU A 1 84 ? 11.064 -15.248 -7.793 1.00 97.19 84 LEU A N 1
ATOM 624 C CA . LEU A 1 84 ? 10.024 -15.098 -8.806 1.00 97.19 84 LEU A CA 1
ATOM 625 C C . LEU A 1 84 ? 10.373 -13.968 -9.791 1.00 97.19 84 LEU A C 1
ATOM 627 O O . LEU A 1 84 ? 11.172 -13.082 -9.482 1.00 97.19 84 LEU A O 1
ATOM 631 N N . PRO A 1 85 ? 9.759 -13.959 -10.989 1.00 95.81 85 PRO A N 1
ATOM 632 C CA . PRO A 1 85 ? 9.893 -12.847 -11.923 1.00 95.81 85 PRO A CA 1
ATOM 633 C C . PRO A 1 85 ? 9.428 -11.518 -11.312 1.00 95.81 85 PRO A C 1
ATOM 635 O O . PRO A 1 85 ? 8.394 -11.467 -10.657 1.00 95.81 85 PRO A O 1
ATOM 638 N N . HIS A 1 86 ? 10.110 -10.412 -11.616 1.00 92.88 86 HIS A N 1
ATOM 639 C CA . HIS A 1 86 ? 9.820 -9.089 -11.035 1.00 92.88 86 HIS A CA 1
ATOM 640 C C . HIS A 1 86 ? 8.348 -8.635 -11.146 1.00 92.88 86 HIS A C 1
ATOM 642 O O . HIS A 1 86 ? 7.848 -7.937 -10.265 1.00 92.88 86 HIS A O 1
ATOM 648 N N . TRP A 1 87 ? 7.628 -9.036 -12.201 1.00 94.88 87 TRP A N 1
ATOM 649 C CA . TRP A 1 87 ? 6.214 -8.686 -12.379 1.00 94.88 87 TRP A CA 1
ATOM 650 C C . TRP A 1 87 ? 5.300 -9.322 -11.319 1.00 94.88 87 TRP A C 1
ATOM 652 O O . TRP A 1 87 ? 4.248 -8.760 -11.006 1.00 94.88 87 TRP A O 1
ATOM 662 N N . SER A 1 88 ? 5.695 -10.459 -10.732 1.00 96.94 88 SER A N 1
ATOM 663 C CA . SER A 1 88 ? 4.884 -11.176 -9.745 1.00 96.94 88 SER A CA 1
ATOM 664 C C . SER A 1 88 ? 4.688 -10.361 -8.472 1.00 96.94 88 SER A C 1
ATOM 666 O O . SER A 1 88 ? 3.629 -10.453 -7.859 1.00 96.94 88 SER A O 1
ATOM 668 N N . LEU A 1 89 ? 5.671 -9.535 -8.092 1.00 97.25 89 LEU A N 1
ATOM 669 C CA . LEU A 1 89 ? 5.572 -8.642 -6.939 1.00 97.25 89 LEU A CA 1
ATOM 670 C C . LEU A 1 89 ? 4.352 -7.724 -7.064 1.00 97.25 89 LEU A C 1
ATOM 672 O O . LEU A 1 89 ? 3.524 -7.666 -6.158 1.00 97.25 89 LEU A O 1
ATOM 676 N N . PHE A 1 90 ? 4.210 -7.051 -8.206 1.00 97.19 90 PHE A N 1
ATOM 677 C CA . PHE A 1 90 ? 3.106 -6.123 -8.435 1.00 97.19 90 PHE A CA 1
ATOM 678 C C . PHE A 1 90 ? 1.755 -6.845 -8.461 1.00 97.19 90 PHE A C 1
ATOM 680 O O . PHE A 1 90 ? 0.800 -6.353 -7.869 1.00 97.19 90 PHE A O 1
ATOM 687 N N . VAL A 1 91 ? 1.670 -8.035 -9.070 1.00 97.69 91 VAL A N 1
ATOM 688 C CA . VAL A 1 91 ? 0.435 -8.845 -9.055 1.00 97.69 91 VAL A CA 1
ATOM 689 C C . VAL A 1 91 ? 0.049 -9.245 -7.632 1.00 97.69 91 VAL A C 1
ATOM 691 O O . VAL A 1 91 ? -1.111 -9.096 -7.251 1.00 97.69 91 VAL A O 1
ATOM 694 N N . ILE A 1 92 ? 1.006 -9.713 -6.829 1.00 97.56 92 ILE A N 1
ATOM 695 C CA . ILE A 1 92 ? 0.764 -10.101 -5.433 1.00 97.56 92 ILE A CA 1
ATOM 696 C C . ILE A 1 92 ? 0.268 -8.899 -4.622 1.00 97.56 92 ILE A C 1
ATOM 698 O O . ILE A 1 92 ? -0.715 -9.022 -3.893 1.00 97.56 92 ILE A O 1
ATOM 702 N N . LEU A 1 93 ? 0.887 -7.726 -4.786 1.00 96.75 93 LEU A N 1
ATOM 703 C CA . LEU A 1 93 ? 0.459 -6.499 -4.110 1.00 96.75 93 LEU A CA 1
ATOM 704 C C . LEU A 1 93 ? -0.936 -6.036 -4.562 1.00 96.75 93 LEU A C 1
ATOM 706 O O . LEU A 1 93 ? -1.726 -5.609 -3.722 1.00 96.75 93 LEU A O 1
ATOM 710 N N . ILE A 1 94 ? -1.281 -6.179 -5.849 1.00 98.19 94 ILE A N 1
ATOM 711 C CA . ILE A 1 94 ? -2.635 -5.903 -6.365 1.00 98.19 94 ILE A CA 1
ATOM 712 C C . ILE A 1 94 ? -3.659 -6.827 -5.695 1.00 98.19 94 ILE A C 1
ATOM 714 O O . ILE A 1 94 ? -4.700 -6.369 -5.227 1.00 98.19 94 ILE A O 1
ATOM 718 N N . VAL A 1 95 ? -3.369 -8.125 -5.607 1.00 98.00 95 VAL A N 1
ATOM 719 C CA . VAL A 1 95 ? -4.258 -9.080 -4.930 1.00 98.00 95 VAL A CA 1
ATOM 720 C C . VAL A 1 95 ? -4.391 -8.736 -3.445 1.00 98.00 95 VAL A C 1
ATOM 722 O O . VAL A 1 95 ? -5.505 -8.735 -2.922 1.00 98.00 95 VAL A O 1
ATOM 725 N N . ALA A 1 96 ? -3.290 -8.388 -2.776 1.00 96.25 96 ALA A N 1
ATOM 726 C CA . ALA A 1 96 ? -3.292 -8.014 -1.366 1.00 96.25 96 ALA A CA 1
ATOM 727 C C . ALA A 1 96 ? -4.137 -6.759 -1.095 1.00 96.25 96 ALA A C 1
ATOM 729 O O . ALA A 1 96 ? -4.966 -6.776 -0.185 1.00 96.25 96 ALA A O 1
ATOM 730 N N . ILE A 1 97 ? -4.000 -5.695 -1.899 1.00 96.06 97 ILE A N 1
ATOM 731 C CA . ILE A 1 97 ? -4.781 -4.465 -1.698 1.00 96.06 97 ILE A CA 1
ATOM 732 C C . ILE A 1 97 ? -6.267 -4.670 -2.014 1.00 96.06 97 ILE A C 1
ATOM 734 O O . ILE A 1 97 ? -7.123 -4.129 -1.314 1.00 96.06 97 ILE A O 1
ATOM 738 N N . VAL A 1 98 ? -6.600 -5.500 -3.009 1.00 97.19 98 VAL A N 1
ATOM 739 C CA . VAL A 1 98 ? -7.993 -5.876 -3.296 1.00 97.19 98 VAL A CA 1
ATOM 740 C C . VAL A 1 98 ? -8.574 -6.708 -2.150 1.00 97.19 98 VAL A C 1
ATOM 742 O O . VAL A 1 98 ? -9.702 -6.458 -1.728 1.00 97.19 98 VAL A O 1
ATOM 745 N N . ALA A 1 99 ? -7.811 -7.648 -1.587 1.00 96.50 99 ALA A N 1
ATOM 746 C CA . ALA A 1 99 ? -8.238 -8.416 -0.420 1.00 96.50 99 ALA A CA 1
ATOM 747 C C . ALA A 1 99 ? -8.469 -7.512 0.804 1.00 96.50 99 ALA A C 1
ATOM 749 O O . ALA A 1 99 ? -9.523 -7.601 1.436 1.00 96.50 99 ALA A O 1
ATOM 750 N N . ALA A 1 100 ? -7.542 -6.595 1.096 1.00 93.19 100 ALA A N 1
ATOM 751 C CA . ALA A 1 100 ? -7.682 -5.618 2.176 1.00 93.19 100 ALA A CA 1
ATOM 752 C C . ALA A 1 100 ? -8.912 -4.718 1.974 1.00 93.19 100 ALA A C 1
ATOM 754 O O . ALA A 1 100 ? -9.695 -4.495 2.897 1.00 93.19 100 ALA A O 1
ATOM 755 N N . TRP A 1 101 ? -9.145 -4.257 0.745 1.00 94.56 101 TRP A N 1
ATOM 756 C CA . TRP A 1 101 ? -10.332 -3.489 0.380 1.00 94.56 101 TRP A CA 1
ATOM 757 C C . TRP A 1 101 ? -11.636 -4.258 0.632 1.00 94.56 101 TRP A C 1
ATOM 759 O O . TRP A 1 101 ? -12.562 -3.709 1.231 1.00 94.56 101 TRP A O 1
ATOM 769 N N . LEU A 1 102 ? -11.705 -5.541 0.261 1.00 93.75 102 LEU A N 1
ATOM 770 C CA . LEU A 1 102 ? -12.864 -6.395 0.545 1.00 93.75 102 LEU A CA 1
ATOM 771 C C . LEU A 1 102 ? -13.098 -6.576 2.054 1.00 93.75 102 LEU A C 1
ATOM 773 O O . LEU A 1 102 ? -14.249 -6.604 2.497 1.00 93.75 102 LEU A O 1
ATOM 777 N N . MET A 1 103 ? -12.030 -6.685 2.849 1.00 90.69 103 MET A N 1
ATOM 778 C CA . MET A 1 103 ? -12.123 -6.751 4.312 1.00 90.69 103 MET A CA 1
ATOM 779 C C . MET A 1 103 ? -12.657 -5.442 4.901 1.00 90.69 103 MET A C 1
ATOM 781 O O . MET A 1 103 ? -13.546 -5.479 5.748 1.00 90.69 103 MET A O 1
ATOM 785 N N . ILE A 1 104 ? -12.199 -4.291 4.404 1.00 89.31 104 ILE A N 1
ATOM 786 C CA . ILE A 1 104 ? -12.708 -2.971 4.801 1.00 89.31 104 ILE A CA 1
ATOM 787 C C . ILE A 1 104 ? -14.196 -2.837 4.470 1.00 89.31 104 ILE A C 1
ATOM 789 O O . ILE A 1 104 ? -14.982 -2.427 5.321 1.00 89.31 104 ILE A O 1
ATOM 793 N N . PHE A 1 105 ? -14.611 -3.241 3.268 1.00 85.81 105 PHE A N 1
ATOM 794 C CA . PHE A 1 105 ? -16.022 -3.240 2.874 1.00 85.81 105 PHE A CA 1
ATOM 795 C C . PHE A 1 105 ? -16.891 -4.105 3.788 1.00 85.81 105 PHE A C 1
ATOM 797 O O . PHE A 1 105 ? -18.012 -3.726 4.129 1.00 85.81 105 PHE A O 1
ATOM 804 N N . ARG A 1 106 ? -16.375 -5.258 4.223 1.00 85.75 106 ARG A N 1
ATOM 805 C CA . ARG A 1 106 ? -17.038 -6.088 5.234 1.00 85.75 106 ARG A CA 1
ATOM 806 C C . ARG A 1 106 ? -17.089 -5.409 6.600 1.00 85.75 106 ARG A C 1
ATOM 808 O O . ARG A 1 106 ? -18.131 -5.470 7.240 1.00 85.75 106 ARG A O 1
ATOM 815 N N . GLY A 1 107 ? -16.007 -4.754 7.017 1.00 82.75 107 GLY A N 1
ATOM 816 C CA . GLY A 1 107 ? -15.922 -4.034 8.289 1.00 82.75 107 GLY A CA 1
ATOM 817 C C . GLY A 1 107 ? -16.921 -2.882 8.392 1.00 82.75 107 GLY A C 1
ATOM 818 O O . GLY A 1 107 ? -17.585 -2.752 9.412 1.00 82.75 107 GLY A O 1
ATOM 819 N N . ILE A 1 108 ? -17.105 -2.108 7.318 1.00 80.81 108 ILE A N 1
ATOM 820 C CA . ILE A 1 108 ? -18.104 -1.022 7.259 1.00 80.81 108 ILE A CA 1
ATOM 821 C C . ILE A 1 108 ? -19.534 -1.564 7.417 1.00 80.81 108 ILE A C 1
ATOM 823 O O . ILE A 1 108 ? -20.374 -0.923 8.038 1.00 80.81 108 ILE A O 1
ATOM 827 N N . ASN A 1 109 ? -19.810 -2.745 6.859 1.00 78.31 109 ASN A N 1
ATOM 828 C CA . ASN A 1 109 ? -21.127 -3.383 6.923 1.00 78.31 109 ASN A CA 1
ATOM 829 C C . ASN A 1 109 ? -21.372 -4.172 8.221 1.00 78.31 109 ASN A C 1
ATOM 831 O O . ASN A 1 109 ? -22.481 -4.675 8.425 1.00 78.31 109 ASN A O 1
ATOM 835 N N . ALA A 1 110 ? -20.367 -4.321 9.089 1.00 71.69 110 ALA A N 1
ATOM 836 C CA . ALA A 1 110 ? -20.568 -4.929 10.395 1.00 71.69 110 ALA A CA 1
ATOM 837 C C . ALA A 1 110 ? -21.500 -4.027 11.216 1.00 71.69 110 ALA A C 1
ATOM 839 O O . ALA A 1 110 ? -21.291 -2.818 11.308 1.00 71.69 110 ALA A O 1
ATOM 840 N N . ARG A 1 111 ? -22.578 -4.606 11.763 1.00 57.94 111 ARG A N 1
ATOM 841 C CA . ARG A 1 111 ? -23.602 -3.838 12.482 1.00 57.94 111 ARG A CA 1
ATOM 842 C C . ARG A 1 111 ? -22.959 -3.065 13.642 1.00 57.94 111 ARG A C 1
ATOM 844 O O . ARG A 1 111 ? -22.211 -3.682 14.404 1.00 57.94 111 ARG A O 1
ATOM 851 N N . PRO A 1 112 ? -23.279 -1.769 13.818 1.00 60.25 112 PRO A N 1
ATOM 852 C CA . PRO A 1 112 ? -22.882 -1.032 15.007 1.00 60.25 112 PRO A CA 1
ATOM 853 C C . PRO A 1 112 ? -23.368 -1.770 16.253 1.00 60.25 112 PRO A C 1
ATOM 855 O O . PRO A 1 112 ? -24.493 -2.278 16.279 1.00 60.25 112 PRO A O 1
ATOM 858 N N . TRP A 1 113 ? -22.515 -1.846 17.272 1.00 61.97 113 TRP A N 1
ATOM 859 C CA . TRP A 1 113 ? -22.883 -2.398 18.571 1.00 61.97 113 TRP A CA 1
ATOM 860 C C . TRP A 1 113 ? -24.137 -1.680 19.100 1.00 61.97 113 TRP A C 1
ATOM 862 O O . TRP A 1 113 ? -24.155 -0.453 19.196 1.00 61.97 113 TRP A O 1
ATOM 872 N N . GLN A 1 114 ? -25.198 -2.443 19.385 1.00 60.56 114 GLN A N 1
ATOM 873 C CA . GLN A 1 114 ? -26.450 -1.925 19.936 1.00 60.56 114 GLN A CA 1
ATOM 874 C C . GLN A 1 114 ? -26.376 -1.972 21.471 1.00 60.56 114 GLN A C 1
ATOM 876 O O . GLN A 1 114 ? -26.315 -3.076 22.021 1.00 60.56 114 GLN A O 1
ATOM 881 N N . PRO A 1 115 ? -26.420 -0.817 22.164 1.00 57.50 115 PRO A N 1
ATOM 882 C CA . PRO A 1 115 ? -26.359 -0.756 23.626 1.00 57.50 115 PRO A CA 1
ATOM 883 C C . PRO A 1 115 ? -27.467 -1.558 24.323 1.00 57.50 115 PRO A C 1
ATOM 885 O O . PRO A 1 115 ? -27.257 -2.066 25.417 1.00 57.50 115 PRO A O 1
ATOM 888 N N . ASP A 1 116 ? -28.614 -1.727 23.659 1.00 59.28 116 ASP A N 1
ATOM 889 C CA . ASP A 1 116 ? -29.798 -2.395 24.212 1.00 59.28 116 ASP A CA 1
ATOM 890 C C . ASP A 1 116 ? -29.844 -3.910 23.934 1.00 59.28 116 ASP A C 1
ATOM 892 O O . ASP A 1 116 ? -30.873 -4.557 24.148 1.00 59.28 116 ASP A O 1
ATOM 896 N N . SER A 1 117 ? -28.760 -4.513 23.425 1.00 57.84 117 SER A N 1
ATOM 897 C CA . SER A 1 117 ? -28.738 -5.967 23.245 1.00 57.84 117 SER A CA 1
ATOM 898 C C . SER A 1 117 ? -28.732 -6.663 24.620 1.00 57.84 117 SER A C 1
ATOM 900 O O . SER A 1 117 ? -27.934 -6.283 25.479 1.00 57.84 117 SER A O 1
ATOM 902 N N . PRO A 1 118 ? -29.545 -7.715 24.852 1.00 57.75 118 PRO A N 1
ATOM 903 C CA . PRO A 1 118 ? -29.598 -8.431 26.136 1.00 57.75 118 PRO A CA 1
ATOM 904 C C . PRO A 1 118 ? -28.253 -9.007 26.616 1.00 57.75 118 PRO A C 1
ATOM 906 O O . PRO A 1 118 ? -28.135 -9.410 27.767 1.00 57.75 118 PRO A O 1
ATOM 909 N N . LEU A 1 119 ? -27.248 -9.053 25.735 1.00 59.06 119 LEU A N 1
ATOM 910 C CA . LEU A 1 119 ? -25.891 -9.534 25.995 1.00 59.06 119 LEU A CA 1
ATOM 911 C C . LEU A 1 119 ? -24.945 -8.443 26.525 1.00 59.06 119 LEU A C 1
ATOM 913 O O . LEU A 1 119 ? -23.826 -8.760 26.902 1.00 59.06 119 LEU A O 1
ATOM 917 N N . ALA A 1 120 ? -25.354 -7.169 26.544 1.00 54.59 120 ALA A N 1
ATOM 918 C CA . ALA A 1 120 ? -24.522 -6.070 27.047 1.00 54.59 120 ALA A CA 1
ATOM 919 C C . ALA A 1 120 ? -24.399 -6.055 28.585 1.00 54.59 120 ALA A C 1
ATOM 921 O O . ALA A 1 120 ? -23.497 -5.414 29.117 1.00 54.59 120 ALA A O 1
ATOM 922 N N . ASN A 1 121 ? -25.290 -6.773 29.278 1.00 50.44 121 ASN A N 1
ATOM 923 C CA . ASN A 1 121 ? -25.370 -6.838 30.741 1.00 50.44 121 ASN A CA 1
ATOM 924 C C . ASN A 1 121 ? -25.096 -8.251 31.301 1.00 50.44 121 ASN A C 1
ATOM 926 O O . ASN A 1 121 ? -25.391 -8.497 32.472 1.00 50.44 121 ASN A O 1
ATOM 930 N N . ALA A 1 122 ? -24.610 -9.177 30.469 1.00 53.81 122 ALA A N 1
ATOM 931 C CA . ALA A 1 122 ? -24.232 -10.539 30.854 1.00 53.81 122 ALA A CA 1
ATOM 932 C C . ALA A 1 122 ? -22.706 -10.658 30.929 1.00 53.81 122 ALA A C 1
ATOM 934 O O . ALA A 1 122 ? -22.225 -11.344 31.857 1.00 53.81 122 ALA A O 1
#

InterPro domains:
  IPR036259 MFS transporter superfamily [G3DSA:1.20.1250.20] (1-118)
  IPR036259 MFS transporter superfamily [SSF103473] (1-107)

Organism: Klebsiella pneumoniae (NCBI:txid573)

Sequence (122 aa):
MTFGTVCFVIGLVGFMFSGASLWAWGISAAIFTLGEVIYAPGEYMLIDHIAPPGMKASYFSAQSLGWLGAAFNPMLTGLILTHLPHWSLFVILIVAIVAAWLMIFRGINARPWQPDSPLANA

pLDDT: mean 90.3, std 11.74, range [50.44, 98.44]